Protein AF-A0AAJ2AYN8-F1 (afdb_monomer)

Radius of gyration: 17.05 Å; Cα contacts (8 Å, |Δi|>4): 54; chains: 1; bounding box: 38×49×28 Å

pLDDT: mean 75.27, std 16.48, range [44.38, 95.56]

Structure (mmCIF, N/CA/C/O backbone):
data_AF-A0AAJ2AYN8-F1
#
_entry.id   AF-A0AAJ2AYN8-F1
#
loop_
_atom_site.group_PDB
_atom_site.id
_atom_site.type_symbol
_atom_site.label_atom_id
_atom_site.label_alt_id
_atom_site.label_comp_id
_atom_site.label_asym_id
_atom_site.label_entity_id
_atom_site.label_seq_id
_atom_site.pdbx_PDB_ins_code
_atom_site.Cartn_x
_atom_site.Cartn_y
_atom_site.Cartn_z
_atom_site.occupancy
_atom_site.B_iso_or_equiv
_atom_site.auth_seq_id
_atom_site.auth_comp_id
_atom_site.auth_asym_id
_atom_site.auth_atom_id
_atom_site.pdbx_PDB_model_num
ATOM 1 N N . MET A 1 1 ? -1.924 -20.211 4.616 1.00 46.84 1 MET A N 1
ATOM 2 C CA . MET A 1 1 ? -2.690 -19.772 3.426 1.00 46.84 1 MET A CA 1
ATOM 3 C C . MET A 1 1 ? -1.895 -18.682 2.725 1.00 46.84 1 MET A C 1
ATOM 5 O O . MET A 1 1 ? -1.412 -17.791 3.408 1.00 46.84 1 MET A O 1
ATOM 9 N N . ARG A 1 2 ? -1.691 -18.766 1.405 1.00 62.72 2 ARG A N 1
ATOM 10 C CA . ARG A 1 2 ? -1.083 -17.675 0.625 1.00 62.72 2 ARG A CA 1
ATOM 11 C C . ARG A 1 2 ? -2.168 -16.612 0.421 1.00 62.72 2 ARG A C 1
ATOM 13 O O . ARG A 1 2 ? -3.242 -16.970 -0.047 1.00 62.72 2 ARG A O 1
ATOM 20 N N . ARG A 1 3 ? -1.925 -15.364 0.825 1.00 71.44 3 ARG A N 1
ATOM 21 C CA . ARG A 1 3 ? -2.866 -14.257 0.582 1.00 71.44 3 ARG A CA 1
ATOM 22 C C . ARG A 1 3 ? -2.748 -13.801 -0.865 1.00 71.44 3 ARG A C 1
ATOM 24 O O . ARG A 1 3 ? -1.628 -13.658 -1.359 1.00 71.44 3 ARG A O 1
ATOM 31 N N . ASP A 1 4 ? -3.880 -13.579 -1.516 1.00 86.75 4 ASP A N 1
ATOM 32 C CA . ASP A 1 4 ? -3.906 -12.963 -2.835 1.00 86.75 4 ASP A CA 1
ATOM 33 C C . ASP A 1 4 ? -3.833 -11.438 -2.681 1.00 86.75 4 ASP A C 1
ATOM 35 O O . ASP A 1 4 ? -4.785 -10.769 -2.283 1.00 86.75 4 ASP A O 1
ATOM 39 N N . TRP A 1 5 ? -2.653 -10.883 -2.945 1.00 87.56 5 TRP A N 1
ATOM 40 C CA . TRP A 1 5 ? -2.422 -9.447 -2.823 1.00 87.56 5 TRP A CA 1
ATOM 41 C C . TRP A 1 5 ? -3.089 -8.637 -3.936 1.00 87.56 5 TRP A C 1
ATOM 43 O O . TRP A 1 5 ? -3.331 -7.448 -3.736 1.00 87.56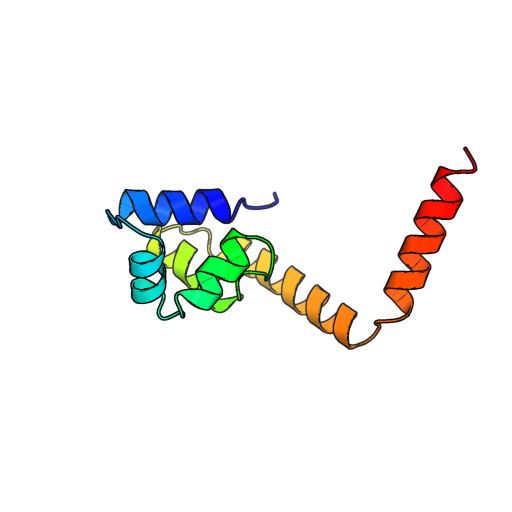 5 TRP A O 1
ATOM 53 N N . PHE A 1 6 ? -3.397 -9.245 -5.087 1.00 90.00 6 PHE A N 1
ATOM 54 C CA . PHE A 1 6 ? -4.144 -8.563 -6.1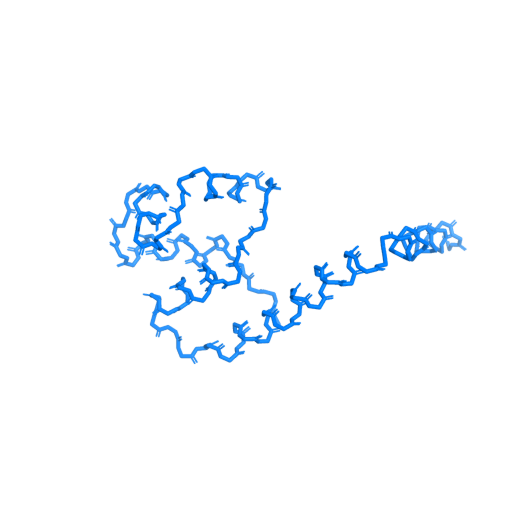42 1.00 90.00 6 PHE A CA 1
ATOM 55 C C . PHE A 1 6 ? -5.589 -8.350 -5.704 1.00 90.00 6 PHE A C 1
ATOM 57 O O . PHE A 1 6 ? -6.088 -7.231 -5.810 1.00 90.00 6 PHE A O 1
ATOM 64 N N . GLU A 1 7 ? -6.202 -9.388 -5.134 1.00 91.38 7 GLU A N 1
ATOM 65 C CA . GLU A 1 7 ? -7.565 -9.340 -4.603 1.00 91.38 7 GLU A CA 1
ATOM 66 C C . GLU A 1 7 ? -7.696 -8.313 -3.470 1.00 91.38 7 GLU A C 1
ATOM 68 O O . GLU A 1 7 ? -8.559 -7.442 -3.529 1.00 91.38 7 GLU A O 1
ATOM 73 N N . LEU A 1 8 ? -6.783 -8.327 -2.491 1.00 90.44 8 LEU A N 1
ATOM 74 C CA . LEU A 1 8 ? -6.787 -7.353 -1.388 1.00 90.44 8 LEU A CA 1
ATOM 75 C C . LEU A 1 8 ? -6.606 -5.908 -1.871 1.00 90.44 8 LEU A C 1
ATOM 77 O O . LEU A 1 8 ? -7.168 -4.976 -1.298 1.00 90.44 8 LEU A O 1
ATOM 81 N N . PHE A 1 9 ? -5.815 -5.700 -2.922 1.00 92.69 9 PHE A N 1
ATOM 82 C CA . PHE A 1 9 ? -5.635 -4.373 -3.499 1.00 92.69 9 PHE A CA 1
ATOM 83 C C . PHE A 1 9 ? -6.893 -3.894 -4.236 1.00 92.69 9 PHE A C 1
ATOM 85 O O . PHE A 1 9 ? -7.253 -2.721 -4.129 1.00 92.69 9 PHE A O 1
ATOM 92 N N . ASP A 1 10 ? -7.581 -4.778 -4.960 1.00 94.06 10 ASP A N 1
ATOM 93 C CA . ASP A 1 10 ? -8.851 -4.441 -5.612 1.00 94.06 10 ASP A CA 1
ATOM 94 C C . ASP A 1 10 ? -9.985 -4.242 -4.600 1.00 94.06 10 ASP A C 1
ATOM 96 O O . ASP A 1 10 ? -10.823 -3.356 -4.774 1.00 94.06 10 ASP A O 1
ATOM 100 N N . GLU A 1 11 ? -9.974 -4.981 -3.496 1.00 93.25 11 GLU A N 1
ATOM 101 C CA . GLU A 1 11 ? -10.867 -4.745 -2.366 1.00 93.25 11 GLU A CA 1
ATOM 102 C C . GLU A 1 11 ? -10.606 -3.381 -1.731 1.00 93.25 11 GLU A C 1
ATOM 104 O O . GLU A 1 11 ? -11.542 -2.608 -1.539 1.00 93.25 11 GLU A O 1
ATOM 109 N N . LEU A 1 12 ? -9.339 -3.031 -1.480 1.00 91.88 12 LEU A N 1
ATOM 110 C CA . LEU A 1 12 ? -8.966 -1.711 -0.971 1.00 91.88 12 LEU A CA 1
ATOM 111 C C . LEU A 1 12 ? -9.492 -0.610 -1.897 1.00 91.88 12 LEU A C 1
ATOM 113 O O . LEU A 1 12 ? -10.052 0.391 -1.445 1.00 91.88 12 LEU A O 1
ATOM 117 N N . LYS A 1 13 ? -9.354 -0.822 -3.206 1.00 94.44 13 LYS A N 1
ATOM 118 C CA . LYS A 1 13 ? -9.854 0.078 -4.240 1.00 94.44 13 LYS A CA 1
ATOM 119 C C . LYS A 1 13 ? -11.376 0.232 -4.178 1.00 94.44 13 LYS A C 1
ATOM 121 O O . LYS A 1 13 ? -11.867 1.357 -4.258 1.00 94.44 13 LYS A O 1
ATOM 126 N N . ALA A 1 14 ? -12.109 -0.862 -3.989 1.00 94.25 14 ALA A N 1
ATOM 127 C CA . ALA A 1 14 ? -13.564 -0.858 -3.879 1.00 94.25 14 ALA A CA 1
ATOM 128 C C . ALA A 1 14 ? -14.060 -0.199 -2.580 1.00 94.25 14 ALA A C 1
ATOM 130 O O . ALA A 1 14 ? -14.915 0.683 -2.637 1.00 94.25 14 ALA A O 1
ATOM 131 N N . VAL A 1 15 ? -13.499 -0.579 -1.428 1.00 92.06 15 VAL A N 1
ATOM 132 C CA . VAL A 1 15 ? -13.909 -0.101 -0.095 1.00 92.06 15 VAL A CA 1
ATOM 133 C C . VAL A 1 15 ? -13.712 1.407 0.047 1.00 92.06 15 VAL A C 1
ATOM 135 O O . VAL A 1 15 ? -14.578 2.096 0.580 1.00 92.06 15 VAL A O 1
ATOM 138 N N . HIS A 1 16 ? -12.602 1.935 -0.474 1.00 88.44 16 HIS A N 1
ATOM 139 C CA . HIS A 1 16 ? -12.274 3.363 -0.387 1.00 88.44 16 HIS A CA 1
ATOM 140 C C . HIS A 1 16 ? -12.710 4.168 -1.621 1.00 88.44 16 HIS A C 1
ATOM 142 O O . HIS A 1 16 ? -12.450 5.367 -1.706 1.00 88.44 16 HIS A O 1
ATOM 148 N N . GLY A 1 17 ? -13.383 3.536 -2.589 1.00 93.31 17 GLY A N 1
ATOM 149 C CA . GLY A 1 17 ? -13.922 4.212 -3.774 1.00 93.31 17 GLY A CA 1
ATOM 150 C C . GLY A 1 17 ? -12.862 4.768 -4.734 1.00 93.31 17 GLY A C 1
ATOM 151 O O . GLY A 1 17 ? -13.138 5.702 -5.497 1.00 93.31 17 GLY A O 1
ATOM 152 N N . PHE A 1 18 ? -11.649 4.214 -4.723 1.00 95.44 18 PHE A N 1
ATOM 153 C CA . PHE A 1 18 ? -10.586 4.615 -5.637 1.00 95.44 18 PHE A CA 1
ATOM 154 C C . PHE A 1 18 ? -10.911 4.161 -7.067 1.00 95.44 18 PHE A C 1
ATOM 156 O O . PHE A 1 18 ? -11.213 3.005 -7.345 1.00 95.44 18 PHE A O 1
ATOM 163 N N . ARG A 1 19 ? -10.804 5.073 -8.032 1.00 93.88 19 ARG A N 1
ATOM 164 C CA . ARG A 1 19 ? -11.123 4.813 -9.446 1.00 93.88 19 ARG A CA 1
ATOM 165 C C . ARG A 1 19 ? -9.928 4.306 -10.241 1.00 93.88 19 ARG A C 1
ATOM 167 O O . ARG A 1 19 ? -10.085 3.786 -11.341 1.00 93.88 19 ARG A O 1
ATOM 174 N N . SER A 1 20 ? -8.719 4.448 -9.705 1.00 95.44 20 SER A N 1
ATOM 175 C CA . SER A 1 20 ? -7.493 4.035 -10.384 1.00 95.44 20 SER A CA 1
ATOM 176 C C . SER A 1 20 ? -6.419 3.590 -9.405 1.00 95.44 20 SER A C 1
ATOM 178 O O . SER A 1 20 ? -6.369 4.046 -8.266 1.00 95.44 20 SER A O 1
ATOM 180 N N . ASP A 1 21 ? -5.511 2.751 -9.889 1.00 94.69 21 ASP A N 1
ATOM 181 C CA . ASP A 1 21 ? -4.356 2.268 -9.128 1.00 94.69 21 ASP A CA 1
ATOM 182 C C . ASP A 1 21 ? -3.426 3.425 -8.737 1.00 94.69 21 ASP A C 1
ATOM 184 O O . ASP A 1 21 ? -2.737 3.361 -7.727 1.00 94.69 21 ASP A O 1
ATOM 188 N N . ALA A 1 22 ? -3.456 4.523 -9.500 1.00 94.31 22 ALA A N 1
ATOM 189 C CA . ALA A 1 22 ? -2.742 5.750 -9.181 1.00 94.31 22 ALA A CA 1
ATOM 190 C C . ALA A 1 22 ? -3.256 6.428 -7.903 1.00 94.31 22 ALA A C 1
ATOM 192 O O . ALA A 1 22 ? -2.448 6.975 -7.159 1.00 94.31 22 ALA A O 1
ATOM 193 N N . GLN A 1 23 ? -4.567 6.381 -7.650 1.00 95.56 23 GLN A N 1
ATOM 194 C CA . GLN A 1 23 ? -5.156 6.928 -6.424 1.00 95.56 23 GLN A CA 1
ATOM 195 C C . GLN A 1 23 ? -4.839 6.047 -5.217 1.00 95.56 23 GLN A C 1
ATOM 197 O O . GLN A 1 23 ? -4.515 6.565 -4.156 1.00 95.56 23 GLN A O 1
ATOM 202 N N . VAL A 1 24 ? -4.846 4.723 -5.403 1.00 94.44 24 VAL A N 1
ATOM 203 C CA . VAL A 1 24 ? -4.412 3.784 -4.360 1.00 94.44 24 VAL A CA 1
ATOM 204 C C . VAL A 1 24 ? -2.921 3.975 -4.046 1.00 94.44 24 VAL A C 1
ATOM 206 O O . VAL A 1 24 ? -2.521 3.999 -2.887 1.00 94.44 24 VAL A O 1
ATOM 209 N N . ALA A 1 25 ? -2.080 4.159 -5.070 1.00 93.06 25 ALA A N 1
ATOM 210 C CA . ALA A 1 25 ? -0.654 4.430 -4.888 1.00 93.06 25 ALA A CA 1
ATOM 211 C C . ALA A 1 25 ? -0.425 5.700 -4.053 1.00 93.06 25 ALA A C 1
ATOM 213 O O . ALA A 1 25 ? 0.355 5.685 -3.103 1.00 93.06 25 ALA A O 1
ATOM 214 N N . GLU A 1 26 ? -1.153 6.769 -4.376 1.00 93.12 26 GLU A N 1
ATOM 215 C CA . GLU A 1 26 ? -1.118 8.034 -3.644 1.00 93.12 26 GLU A CA 1
ATOM 216 C C . GLU A 1 26 ? -1.565 7.863 -2.187 1.00 93.12 26 GLU A C 1
ATOM 218 O O . GLU A 1 26 ? -0.858 8.313 -1.287 1.00 93.12 26 GLU A O 1
ATOM 223 N N . SER A 1 27 ? -2.658 7.133 -1.928 1.00 89.88 27 SER A N 1
ATOM 224 C CA . SER A 1 27 ? -3.128 6.883 -0.557 1.00 89.88 27 SER A CA 1
ATOM 225 C C . SER A 1 27 ? -2.169 6.026 0.271 1.00 89.88 27 SER A C 1
ATOM 227 O O . SER A 1 27 ? -2.105 6.171 1.487 1.00 89.88 27 SER A O 1
ATOM 229 N N . LEU A 1 28 ? -1.418 5.131 -0.377 1.00 88.44 28 LEU A N 1
ATOM 230 C CA . LEU A 1 28 ? -0.410 4.287 0.270 1.00 88.44 28 LEU A CA 1
ATOM 231 C C . LEU A 1 28 ? 0.966 4.978 0.370 1.00 88.44 28 LEU A C 1
ATOM 233 O O . LEU A 1 28 ? 1.885 4.429 0.972 1.00 88.44 28 LEU A O 1
ATOM 237 N N . GLY A 1 29 ? 1.138 6.173 -0.206 1.00 87.94 29 GLY A N 1
ATOM 238 C CA . GLY A 1 29 ? 2.418 6.887 -0.207 1.00 87.94 29 GLY A CA 1
ATOM 239 C C . GLY A 1 29 ? 3.504 6.218 -1.059 1.00 87.94 29 GLY A C 1
ATOM 240 O O . GLY A 1 29 ? 4.692 6.389 -0.791 1.00 87.94 29 GLY A O 1
ATOM 241 N N . VAL A 1 30 ? 3.116 5.452 -2.082 1.00 89.75 30 VAL A N 1
ATOM 242 C CA . VAL A 1 30 ? 4.033 4.789 -3.023 1.00 89.75 30 VAL A CA 1
ATOM 243 C C . VAL A 1 30 ? 3.911 5.377 -4.424 1.00 89.75 30 VAL A C 1
ATOM 245 O O . VAL A 1 30 ? 2.917 6.000 -4.795 1.00 89.75 30 VAL A O 1
ATOM 248 N N . THR A 1 31 ? 4.933 5.175 -5.253 1.00 93.19 31 THR A N 1
ATOM 249 C CA . THR A 1 31 ? 4.911 5.701 -6.622 1.00 93.19 31 THR A CA 1
ATOM 250 C C . THR A 1 31 ? 3.962 4.904 -7.523 1.00 93.19 31 THR A C 1
ATOM 252 O O . THR A 1 31 ? 3.819 3.684 -7.410 1.00 93.19 31 THR A O 1
ATOM 255 N N . ARG A 1 32 ? 3.348 5.585 -8.500 1.00 95.12 32 ARG A N 1
ATOM 256 C CA . ARG A 1 32 ? 2.495 4.943 -9.520 1.00 95.12 32 ARG A CA 1
ATOM 257 C C . ARG A 1 32 ? 3.254 3.885 -10.326 1.00 95.12 32 ARG A C 1
ATOM 259 O O . ARG A 1 32 ? 2.684 2.859 -10.688 1.00 95.12 32 ARG A O 1
ATOM 266 N N . SER A 1 33 ? 4.535 4.132 -10.607 1.00 92.38 33 SER A N 1
ATOM 267 C CA . SER A 1 33 ? 5.407 3.197 -11.324 1.00 92.38 33 SER A CA 1
ATOM 268 C C . SER A 1 33 ? 5.650 1.918 -10.527 1.00 92.38 33 SER A C 1
ATOM 270 O O . SER A 1 33 ? 5.633 0.848 -11.125 1.00 92.38 33 SER A O 1
ATOM 272 N N . GLN A 1 34 ? 5.799 2.003 -9.202 1.00 88.50 34 GLN A N 1
ATOM 273 C CA . GLN A 1 34 ? 5.941 0.834 -8.331 1.00 88.50 34 GLN A CA 1
ATOM 274 C C . GLN A 1 34 ? 4.680 -0.040 -8.344 1.00 88.50 34 GLN A C 1
ATOM 276 O O . GLN A 1 34 ? 4.781 -1.247 -8.556 1.00 88.50 34 GLN A O 1
ATOM 281 N N . ILE A 1 35 ? 3.490 0.557 -8.198 1.00 93.38 35 ILE A N 1
ATOM 282 C CA . ILE A 1 35 ? 2.226 -0.194 -8.285 1.00 93.38 35 ILE A CA 1
ATOM 283 C C . ILE A 1 35 ? 2.029 -0.797 -9.679 1.00 93.38 35 ILE A C 1
ATOM 285 O O . ILE A 1 35 ? 1.629 -1.950 -9.788 1.00 93.38 35 ILE A O 1
ATOM 289 N N . SER A 1 36 ? 2.367 -0.067 -10.746 1.00 93.88 36 SER A N 1
ATOM 290 C CA . SER A 1 36 ? 2.293 -0.582 -12.119 1.00 93.88 36 SER A CA 1
ATOM 291 C C . SER A 1 36 ? 3.269 -1.738 -12.372 1.00 93.88 36 SER A C 1
ATOM 293 O O . SER A 1 36 ? 2.897 -2.744 -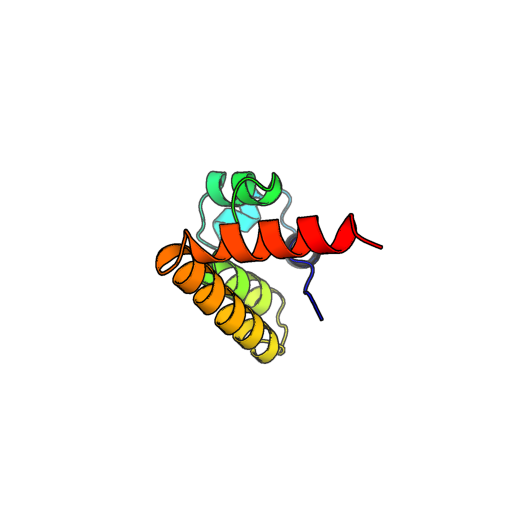12.977 1.00 93.88 36 SER A O 1
ATOM 295 N N . ALA A 1 37 ? 4.516 -1.636 -11.904 1.00 87.38 37 ALA A N 1
ATOM 296 C CA . ALA A 1 37 ? 5.502 -2.707 -12.030 1.00 87.38 37 ALA A CA 1
ATOM 297 C C . ALA A 1 37 ? 5.035 -3.974 -11.302 1.00 87.38 37 ALA A C 1
ATOM 299 O O . ALA A 1 37 ? 5.073 -5.055 -11.890 1.00 87.38 37 ALA A O 1
ATOM 300 N N . TRP A 1 38 ? 4.499 -3.824 -10.089 1.00 92.81 38 TRP A N 1
ATOM 301 C CA . TRP A 1 38 ? 3.926 -4.929 -9.330 1.00 92.81 38 TRP A CA 1
ATOM 302 C C . TRP A 1 38 ? 2.696 -5.542 -10.011 1.00 92.81 38 TRP A C 1
ATOM 304 O O . TRP A 1 38 ? 2.648 -6.754 -10.214 1.00 92.81 38 TRP A O 1
ATOM 314 N N . ARG A 1 39 ? 1.746 -4.711 -10.460 1.00 92.94 39 ARG A N 1
ATOM 315 C CA . ARG A 1 39 ? 0.540 -5.136 -11.195 1.00 92.94 39 ARG A CA 1
ATOM 316 C C . ARG A 1 39 ? 0.860 -5.990 -12.421 1.00 92.94 39 ARG A C 1
ATOM 318 O O . ARG A 1 39 ? 0.108 -6.896 -12.756 1.00 92.94 39 ARG A O 1
ATOM 325 N N . ASN A 1 40 ? 1.986 -5.708 -13.071 1.00 92.62 40 ASN A N 1
ATOM 326 C CA . ASN A 1 40 ? 2.456 -6.421 -14.255 1.00 92.62 40 ASN A CA 1
ATOM 327 C C . ASN A 1 40 ? 3.440 -7.565 -13.939 1.00 92.62 40 ASN A C 1
ATOM 329 O O . ASN A 1 40 ? 4.079 -8.076 -14.857 1.00 92.62 40 ASN A O 1
ATOM 333 N N . GLY A 1 41 ? 3.622 -7.931 -12.665 1.00 87.00 41 GLY A N 1
ATOM 334 C CA . GLY A 1 41 ? 4.519 -9.011 -12.237 1.00 87.00 41 GLY A CA 1
ATOM 335 C C . GLY A 1 41 ? 6.012 -8.723 -12.432 1.00 87.00 41 GLY A C 1
ATOM 336 O O . GLY A 1 41 ? 6.823 -9.644 -12.423 1.00 87.00 41 GLY A O 1
ATOM 337 N N . LYS A 1 42 ? 6.393 -7.457 -12.641 1.00 84.88 42 LYS A N 1
ATOM 338 C CA . LYS A 1 42 ? 7.793 -7.029 -12.830 1.00 84.88 42 LYS A CA 1
ATOM 339 C C . LYS A 1 42 ? 8.512 -6.753 -11.511 1.00 84.88 42 LYS A C 1
ATOM 341 O O . LYS A 1 42 ? 9.730 -6.600 -11.506 1.00 84.88 42 LYS A O 1
ATOM 346 N N . SER A 1 43 ? 7.766 -6.641 -10.418 1.00 85.25 43 SER A N 1
ATOM 347 C CA . SER A 1 43 ? 8.289 -6.459 -9.068 1.00 85.25 43 SER A CA 1
ATOM 348 C C . SER A 1 43 ? 7.331 -7.055 -8.045 1.00 85.25 43 SER A C 1
ATOM 350 O O . SER A 1 43 ? 6.149 -7.243 -8.320 1.00 85.25 43 SER A O 1
ATOM 352 N N . GLU A 1 44 ? 7.826 -7.279 -6.838 1.00 84.69 44 GLU A N 1
ATOM 353 C CA . GLU A 1 44 ? 7.000 -7.639 -5.689 1.00 84.69 44 GLU A CA 1
ATOM 354 C C . GLU A 1 44 ? 6.511 -6.386 -4.950 1.00 84.69 44 GLU A C 1
ATOM 356 O O . GLU A 1 44 ? 7.125 -5.316 -5.030 1.00 84.69 44 GLU A O 1
ATOM 361 N N . LEU A 1 45 ? 5.408 -6.506 -4.204 1.00 83.19 45 LEU A N 1
ATOM 362 C CA . LEU A 1 45 ? 5.017 -5.464 -3.252 1.00 83.19 45 LEU A CA 1
ATOM 363 C C . LEU A 1 45 ? 5.976 -5.454 -2.065 1.00 83.19 45 LEU A C 1
ATOM 365 O O . LEU A 1 45 ? 6.192 -6.483 -1.420 1.00 83.19 45 LEU A O 1
ATOM 369 N N . GLY A 1 46 ? 6.463 -4.262 -1.725 1.00 82.12 46 GLY A N 1
ATOM 370 C CA . GLY A 1 46 ? 7.236 -4.053 -0.511 1.00 82.12 46 GLY A CA 1
ATOM 371 C C . GLY A 1 46 ? 6.423 -4.355 0.750 1.00 82.12 46 GLY A C 1
ATOM 372 O O . GLY A 1 46 ? 5.218 -4.098 0.817 1.00 82.12 46 GLY A O 1
ATOM 373 N N . THR A 1 47 ? 7.114 -4.853 1.772 1.00 80.00 47 THR A N 1
ATOM 374 C CA . THR A 1 47 ? 6.592 -5.165 3.111 1.00 80.00 47 THR A CA 1
ATOM 375 C C . THR A 1 47 ? 5.726 -4.050 3.697 1.00 80.00 47 THR A C 1
ATOM 377 O O . THR A 1 47 ? 4.604 -4.292 4.137 1.00 80.00 47 THR A O 1
ATOM 380 N N . VAL A 1 48 ? 6.214 -2.809 3.652 1.00 80.81 48 VAL A N 1
ATOM 381 C CA . VAL A 1 48 ? 5.494 -1.648 4.195 1.00 80.81 48 VAL A CA 1
ATOM 382 C C . VAL A 1 48 ? 4.170 -1.429 3.461 1.00 80.81 48 VAL A C 1
ATOM 384 O O . VAL A 1 48 ? 3.141 -1.235 4.098 1.00 80.81 48 VAL A O 1
ATOM 387 N N . THR A 1 49 ? 4.159 -1.557 2.133 1.00 86.38 49 THR A N 1
ATOM 388 C CA . THR A 1 49 ? 2.942 -1.403 1.326 1.00 86.38 49 THR A CA 1
ATOM 389 C C . THR A 1 49 ? 1.922 -2.502 1.616 1.00 86.38 49 THR A C 1
ATOM 391 O O . THR A 1 49 ? 0.733 -2.217 1.730 1.00 86.38 49 THR A O 1
ATOM 394 N N . LYS A 1 50 ? 2.375 -3.748 1.816 1.00 87.06 50 LYS A N 1
ATOM 395 C CA . LYS A 1 50 ? 1.519 -4.869 2.246 1.00 87.06 50 LYS A CA 1
ATOM 396 C C . LYS A 1 50 ? 0.837 -4.578 3.591 1.00 87.06 50 LYS A C 1
ATOM 398 O O . LYS A 1 50 ? -0.364 -4.802 3.727 1.00 87.06 50 LYS A O 1
ATOM 403 N N . LEU A 1 51 ? 1.573 -4.029 4.562 1.00 82.44 51 LEU A N 1
ATOM 404 C CA . LEU A 1 51 ? 1.015 -3.630 5.862 1.00 82.44 51 LEU A CA 1
ATOM 405 C C . LEU A 1 51 ? 0.012 -2.486 5.743 1.00 82.44 51 LEU A C 1
ATOM 407 O O . LEU A 1 51 ? -1.042 -2.534 6.371 1.00 82.44 51 LEU A O 1
ATOM 411 N N . GLN A 1 52 ? 0.315 -1.479 4.923 1.00 85.56 52 GLN A N 1
ATOM 412 C CA . GLN A 1 52 ? -0.588 -0.351 4.704 1.00 85.56 52 GLN A CA 1
ATOM 413 C C . GLN A 1 52 ? -1.910 -0.796 4.070 1.00 85.56 52 GLN A C 1
ATOM 415 O O . GLN A 1 52 ? -2.959 -0.318 4.490 1.00 85.56 52 GLN A O 1
ATOM 420 N N . ILE A 1 53 ? -1.879 -1.739 3.118 1.00 89.00 53 ILE A N 1
ATOM 421 C CA . ILE A 1 53 ? -3.095 -2.310 2.513 1.00 89.00 53 ILE A CA 1
ATOM 422 C C . ILE A 1 53 ? -3.962 -2.980 3.585 1.00 89.00 53 ILE A C 1
ATOM 424 O O . ILE A 1 53 ? -5.156 -2.709 3.666 1.00 89.00 53 ILE A O 1
ATOM 428 N N . LEU A 1 54 ? -3.372 -3.820 4.437 1.00 86.50 54 LEU A N 1
ATOM 429 C CA . LEU A 1 54 ? -4.128 -4.540 5.466 1.00 86.50 54 LEU A CA 1
ATOM 430 C C . LEU A 1 54 ? -4.673 -3.618 6.553 1.00 86.50 54 LEU A C 1
ATOM 432 O O . LEU A 1 54 ? -5.833 -3.744 6.941 1.00 86.50 54 LEU A O 1
ATOM 436 N N . HIS A 1 55 ? -3.863 -2.653 6.989 1.00 83.7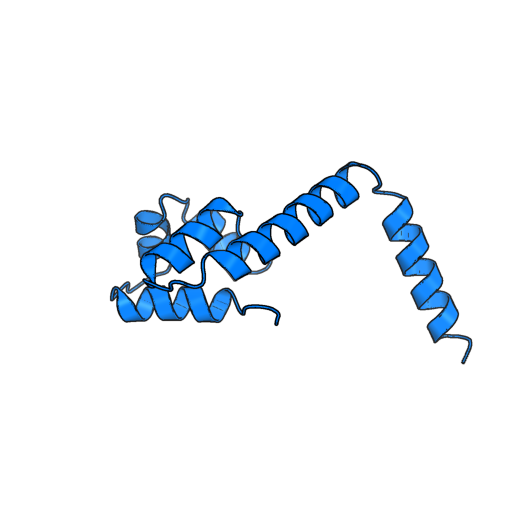5 55 HIS A N 1
ATOM 437 C CA . HIS A 1 55 ? -4.302 -1.624 7.920 1.00 83.75 55 HIS A CA 1
ATOM 438 C C . HIS A 1 55 ? -5.477 -0.818 7.349 1.00 83.75 55 HIS A C 1
ATOM 440 O O . HIS A 1 55 ? -6.481 -0.625 8.030 1.00 83.75 55 HIS A O 1
ATOM 446 N N . ALA A 1 56 ? -5.393 -0.401 6.082 1.00 85.38 56 ALA A N 1
ATOM 447 C CA . ALA A 1 56 ? -6.442 0.373 5.424 1.00 85.38 56 ALA A CA 1
ATOM 448 C C . ALA A 1 56 ? -7.732 -0.431 5.175 1.00 85.38 56 ALA A C 1
ATOM 450 O O . ALA A 1 56 ? -8.807 0.159 5.080 1.00 85.38 56 ALA A O 1
ATOM 451 N N . LEU A 1 57 ? -7.655 -1.761 5.103 1.00 87.31 57 LEU A N 1
ATOM 452 C CA . LEU A 1 57 ? -8.825 -2.643 5.046 1.00 87.31 57 LEU A CA 1
ATOM 453 C C . LEU A 1 57 ? -9.465 -2.897 6.421 1.00 87.31 57 LEU A C 1
ATOM 455 O O . LEU A 1 57 ? -10.471 -3.598 6.496 1.00 87.31 57 LEU A O 1
ATOM 459 N N . GLY A 1 58 ? -8.902 -2.351 7.505 1.00 77.06 58 GLY A N 1
ATOM 460 C CA . GLY A 1 58 ? -9.426 -2.541 8.859 1.00 77.06 58 GLY A CA 1
ATOM 461 C C . GLY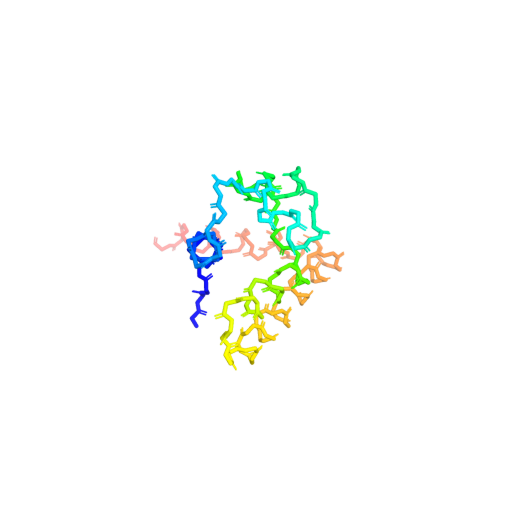 A 1 58 ? -9.382 -3.997 9.319 1.00 77.06 58 GLY A C 1
ATOM 462 O O . GLY A 1 58 ? -10.187 -4.400 10.155 1.00 77.06 58 GLY A O 1
ATOM 463 N N . ARG A 1 59 ? -8.485 -4.809 8.745 1.00 68.94 59 ARG A N 1
ATOM 464 C CA . ARG A 1 59 ? -8.377 -6.218 9.110 1.00 68.94 59 ARG A CA 1
ATOM 465 C C . ARG A 1 59 ? -7.467 -6.367 10.328 1.00 68.94 59 ARG A C 1
ATOM 467 O O . ARG A 1 59 ? -6.290 -6.015 10.286 1.00 68.94 59 ARG A O 1
ATOM 474 N N . ASP A 1 60 ? -8.005 -6.963 11.390 1.00 56.84 60 ASP A N 1
ATOM 475 C CA . ASP A 1 60 ? -7.286 -7.327 12.625 1.00 56.84 60 ASP A CA 1
ATOM 476 C C . ASP A 1 60 ? -6.218 -8.423 12.414 1.00 56.84 60 ASP A C 1
ATOM 478 O O . ASP A 1 60 ? -5.525 -8.848 13.337 1.00 56.84 60 ASP A O 1
ATOM 482 N N . ASP A 1 61 ? -6.056 -8.906 11.184 1.00 58.94 61 ASP A N 1
ATOM 483 C CA . ASP A 1 61 ? -5.202 -10.028 10.812 1.00 58.94 61 ASP A CA 1
ATOM 484 C C . ASP A 1 61 ? -3.746 -9.623 10.515 1.00 5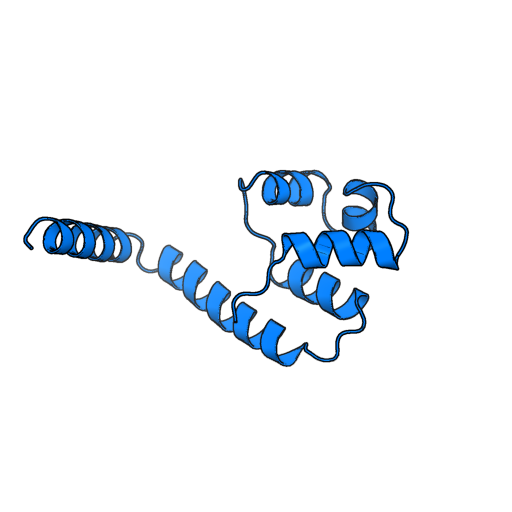8.94 61 ASP A C 1
ATOM 486 O O . ASP A 1 61 ? -3.014 -10.348 9.827 1.00 58.94 61 ASP A O 1
ATOM 490 N N . LEU A 1 62 ? -3.309 -8.509 11.120 1.00 65.25 62 LEU A N 1
ATOM 491 C CA . LEU A 1 62 ? -1.932 -8.008 11.144 1.00 65.25 62 LEU A CA 1
ATOM 492 C C . LEU A 1 62 ? -0.929 -9.126 11.481 1.00 65.25 62 LEU A C 1
ATOM 494 O O . LEU A 1 62 ? 0.174 -9.144 10.947 1.00 65.25 62 LEU A O 1
ATOM 498 N N . GLN A 1 63 ? -1.344 -10.102 12.297 1.00 57.22 63 GLN A N 1
ATOM 499 C CA . GLN A 1 63 ? -0.570 -11.291 12.656 1.00 57.22 63 GLN A CA 1
ATOM 500 C C . GLN A 1 63 ? -0.132 -12.116 11.433 1.00 57.22 63 GLN A C 1
ATOM 502 O O . GLN A 1 63 ? 1.059 -12.362 11.263 1.00 57.22 63 GLN A O 1
ATOM 507 N N . SER A 1 64 ? -1.048 -12.523 10.543 1.00 61.66 64 SER A N 1
ATOM 508 C CA . SER A 1 64 ? -0.642 -13.307 9.361 1.00 61.66 64 SER A CA 1
ATOM 509 C C . SER A 1 64 ? -0.078 -12.440 8.233 1.00 61.66 64 SER A C 1
ATOM 511 O O . SER A 1 64 ? 0.542 -12.972 7.312 1.00 61.66 64 SER A O 1
ATOM 513 N N . ALA A 1 65 ? -0.225 -11.114 8.319 1.00 62.81 65 ALA A N 1
ATOM 514 C CA . ALA A 1 65 ? 0.631 -10.195 7.578 1.00 62.81 65 ALA A CA 1
ATOM 515 C C . ALA A 1 65 ? 2.079 -10.329 8.043 1.00 62.81 65 ALA A C 1
ATOM 517 O O . ALA A 1 65 ? 2.945 -10.640 7.234 1.00 62.81 65 ALA A O 1
ATOM 518 N N . LEU A 1 66 ? 2.312 -10.169 9.350 1.00 62.75 66 LEU A N 1
ATOM 519 C CA . LEU A 1 66 ? 3.618 -10.257 9.997 1.00 62.75 66 LEU A CA 1
ATOM 520 C C . LEU A 1 66 ? 4.319 -11.580 9.659 1.00 62.75 66 LEU A C 1
ATOM 522 O O . LEU A 1 66 ? 5.486 -11.583 9.288 1.00 62.75 66 LEU A O 1
ATOM 526 N N . GLU A 1 67 ? 3.595 -12.699 9.697 1.00 61.16 67 GLU A N 1
ATOM 527 C CA . GLU A 1 67 ? 4.127 -14.015 9.315 1.00 61.16 67 GLU A CA 1
ATOM 528 C C . GLU A 1 67 ? 4.540 -14.086 7.838 1.00 61.16 67 GLU A C 1
ATOM 530 O O . GLU A 1 67 ? 5.580 -14.657 7.506 1.00 61.16 67 GLU A O 1
ATOM 535 N N . SER A 1 68 ? 3.762 -13.477 6.937 1.00 60.38 68 SER A N 1
ATOM 536 C CA . SER A 1 68 ? 4.139 -13.367 5.525 1.00 60.38 68 SER A CA 1
ATOM 537 C C . SER A 1 68 ? 5.373 -12.481 5.331 1.00 60.38 68 SER A C 1
ATOM 539 O O . SER A 1 68 ? 6.166 -12.757 4.434 1.00 60.38 68 SER A O 1
ATOM 541 N N . LEU A 1 69 ? 5.544 -11.441 6.154 1.00 61.75 69 LEU A N 1
ATOM 542 C CA . LEU A 1 69 ? 6.705 -10.546 6.115 1.00 61.75 69 LEU A CA 1
ATOM 543 C C . LEU A 1 69 ? 7.979 -11.243 6.582 1.00 61.75 69 LEU A C 1
ATOM 545 O O . LEU A 1 69 ? 8.994 -11.183 5.893 1.00 61.75 69 LEU A O 1
ATOM 549 N N . LEU A 1 70 ? 7.897 -11.976 7.696 1.00 59.44 70 LEU A N 1
ATOM 550 C CA . LEU A 1 70 ? 9.003 -12.788 8.200 1.00 59.44 70 LEU A CA 1
ATOM 551 C C . LEU A 1 70 ? 9.418 -13.862 7.181 1.00 59.44 70 LEU A C 1
ATOM 553 O O . LEU A 1 70 ? 10.587 -14.232 7.115 1.00 59.44 70 LEU A O 1
ATOM 557 N N . ALA A 1 71 ? 8.499 -14.361 6.351 1.00 59.69 71 ALA A N 1
ATOM 558 C CA . ALA A 1 71 ? 8.828 -15.308 5.286 1.00 59.69 71 ALA A CA 1
ATOM 559 C C . ALA A 1 71 ? 9.500 -14.653 4.056 1.00 59.69 71 ALA A C 1
ATOM 561 O O . ALA A 1 71 ? 10.370 -15.281 3.444 1.00 59.69 71 ALA A O 1
ATOM 562 N N . ASP A 1 72 ? 9.126 -13.419 3.696 1.00 59.66 72 ASP A N 1
ATOM 563 C CA . ASP A 1 72 ? 9.673 -12.681 2.541 1.00 59.66 72 ASP A CA 1
ATOM 564 C C . ASP A 1 72 ? 11.049 -12.053 2.816 1.00 59.66 72 ASP A C 1
ATOM 566 O O . ASP A 1 72 ? 11.922 -12.109 1.945 1.00 59.66 72 ASP A O 1
ATOM 570 N N . GLU A 1 73 ? 11.289 -11.509 4.016 1.00 56.38 73 GLU A N 1
ATOM 571 C CA . GLU A 1 73 ? 12.618 -11.011 4.418 1.00 56.38 73 GLU A CA 1
ATOM 572 C C . GLU A 1 73 ? 13.630 -12.155 4.424 1.00 56.38 73 GLU A C 1
ATOM 574 O O . GLU A 1 73 ? 14.683 -12.071 3.795 1.00 56.38 73 GLU A O 1
ATOM 579 N N . ASN A 1 74 ? 13.253 -13.298 5.001 1.00 53.69 74 ASN A N 1
ATOM 580 C CA . ASN A 1 74 ? 14.084 -14.493 4.951 1.00 53.69 74 ASN A CA 1
ATOM 581 C C . ASN A 1 74 ? 14.334 -14.976 3.516 1.00 53.69 74 ASN A C 1
ATOM 583 O O . ASN A 1 74 ? 15.405 -15.509 3.245 1.00 53.69 74 ASN A O 1
ATOM 587 N N . ARG A 1 75 ? 13.388 -14.816 2.582 1.00 53.25 75 ARG A N 1
ATOM 588 C CA . ARG A 1 7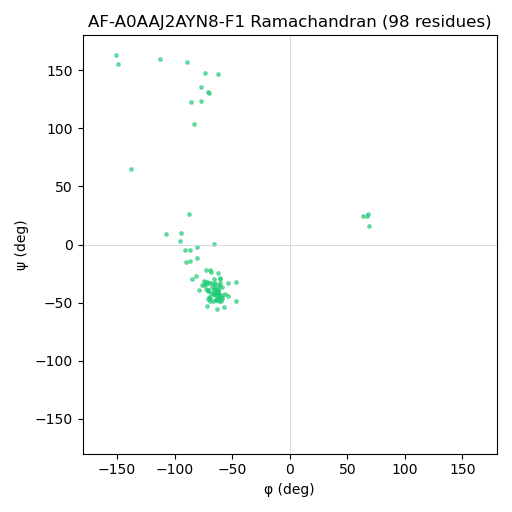5 ? 13.588 -15.200 1.176 1.00 53.25 75 ARG A CA 1
ATOM 589 C C . ARG A 1 75 ? 14.551 -14.257 0.464 1.00 53.25 75 ARG A C 1
ATOM 591 O O . ARG A 1 75 ? 15.535 -14.734 -0.089 1.00 53.25 75 ARG A O 1
ATOM 598 N N . SER A 1 76 ? 14.297 -12.955 0.531 1.00 56.78 76 SER A N 1
ATOM 599 C CA . SER A 1 76 ? 15.104 -11.924 -0.134 1.00 56.78 76 SER A CA 1
ATOM 600 C C . SER A 1 76 ? 16.532 -11.912 0.403 1.00 56.78 76 SER A C 1
ATOM 602 O O . SER A 1 76 ? 17.496 -11.842 -0.355 1.00 56.78 76 SER A O 1
ATOM 604 N N . GLU A 1 77 ? 16.690 -12.055 1.720 1.00 58.28 77 GLU A N 1
ATOM 605 C CA . GLU A 1 77 ? 18.009 -12.128 2.328 1.00 58.28 77 GLU A CA 1
ATOM 606 C C . GLU A 1 77 ? 18.723 -13.456 2.039 1.00 58.28 77 GLU A C 1
ATOM 608 O O . GLU A 1 77 ? 19.945 -13.471 1.921 1.00 58.28 77 GLU A O 1
ATOM 613 N N . ARG A 1 78 ? 18.010 -14.583 1.900 1.00 52.44 78 ARG A N 1
ATOM 614 C CA . ARG A 1 78 ? 18.616 -15.856 1.461 1.00 52.44 78 ARG A CA 1
ATOM 615 C C . ARG A 1 78 ? 19.013 -15.823 -0.010 1.00 52.44 78 ARG A C 1
ATOM 617 O O . ARG A 1 78 ? 20.083 -16.316 -0.340 1.00 52.44 78 ARG A O 1
ATOM 624 N N . GLU A 1 79 ? 18.196 -15.220 -0.867 1.00 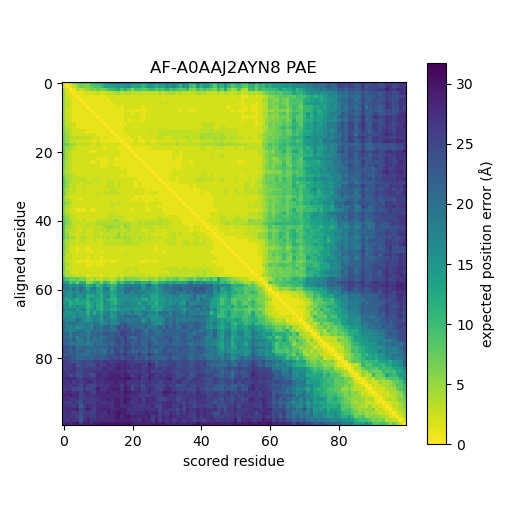56.97 79 GLU A N 1
ATOM 625 C CA . GLU A 1 79 ? 18.502 -14.985 -2.283 1.00 56.97 79 GLU A CA 1
ATOM 626 C C . GLU A 1 79 ? 19.714 -14.059 -2.448 1.00 56.97 79 GLU A C 1
ATOM 628 O O . GLU A 1 79 ? 20.573 -14.321 -3.286 1.00 56.97 79 GLU A O 1
ATOM 633 N N . ALA A 1 80 ? 19.836 -13.033 -1.601 1.00 61.81 80 ALA A N 1
ATOM 634 C CA . ALA A 1 80 ? 20.985 -12.131 -1.593 1.00 61.81 80 ALA A CA 1
ATOM 635 C C . ALA A 1 80 ? 22.253 -12.758 -0.984 1.00 61.81 80 ALA A C 1
ATOM 637 O O . ALA A 1 80 ? 23.357 -12.450 -1.431 1.00 61.81 80 ALA A O 1
ATOM 638 N N . ARG A 1 81 ? 22.121 -13.620 0.037 1.00 58.22 81 ARG A N 1
ATOM 639 C CA . ARG A 1 81 ? 23.265 -14.258 0.718 1.00 58.22 81 ARG A CA 1
ATOM 640 C C . ARG A 1 81 ? 23.770 -15.524 0.018 1.00 58.22 81 ARG A C 1
ATOM 642 O O . ARG A 1 81 ? 24.958 -15.807 0.111 1.00 58.22 81 ARG A O 1
ATOM 649 N N . HIS A 1 82 ? 22.906 -16.268 -0.676 1.00 58.56 82 HIS A N 1
ATOM 650 C CA . HIS A 1 82 ? 23.246 -17.542 -1.327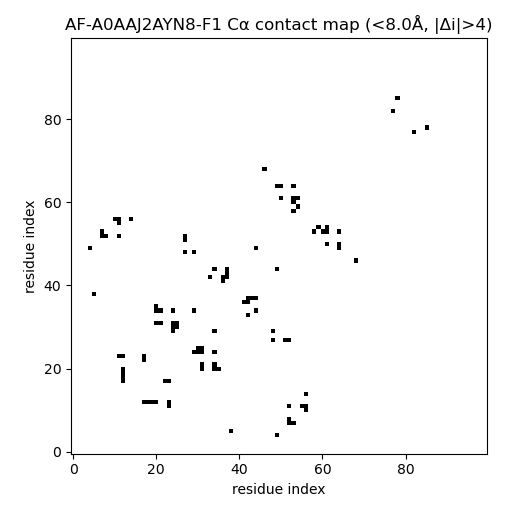 1.00 58.56 82 HIS A CA 1
ATOM 651 C C . HIS A 1 82 ? 22.615 -17.666 -2.732 1.00 58.56 82 HIS A C 1
ATOM 653 O O . HIS A 1 82 ? 21.783 -18.552 -2.963 1.00 58.56 82 HIS A O 1
ATOM 659 N N . PRO A 1 83 ? 23.008 -16.819 -3.704 1.00 55.75 83 PRO A N 1
ATOM 660 C CA . PRO A 1 83 ? 22.481 -16.885 -5.072 1.00 55.75 83 PRO A CA 1
ATOM 661 C C . PRO A 1 83 ? 22.774 -18.233 -5.761 1.00 55.75 83 PRO A C 1
ATOM 663 O O . PRO A 1 83 ? 21.978 -18.713 -6.572 1.00 55.75 83 PRO A O 1
ATOM 666 N N . ASP A 1 84 ? 23.872 -18.892 -5.384 1.00 58.50 84 ASP A N 1
ATOM 667 C CA . ASP A 1 84 ? 24.347 -20.121 -6.028 1.00 58.50 84 ASP A CA 1
ATOM 668 C C . ASP A 1 84 ? 23.610 -21.386 -5.542 1.00 58.50 84 ASP A C 1
ATOM 670 O O . ASP A 1 84 ? 23.444 -22.352 -6.292 1.00 58.50 84 ASP A O 1
ATOM 674 N N . GLU A 1 85 ? 23.093 -21.388 -4.310 1.00 55.34 85 GLU A N 1
ATOM 675 C CA . GLU A 1 85 ? 22.437 -22.563 -3.713 1.00 55.34 85 GLU A CA 1
ATOM 676 C C . GLU A 1 85 ? 21.038 -22.816 -4.290 1.00 55.34 85 GLU A C 1
ATOM 678 O O . GLU A 1 85 ? 20.619 -23.968 -4.449 1.00 55.34 85 GLU A O 1
ATOM 683 N N . ILE A 1 86 ? 20.329 -21.754 -4.682 1.00 56.91 86 ILE A N 1
ATOM 684 C CA . ILE A 1 86 ? 19.006 -21.859 -5.315 1.00 56.91 86 ILE A CA 1
ATOM 685 C C . ILE A 1 86 ? 19.126 -22.511 -6.700 1.00 56.91 86 ILE A C 1
ATOM 687 O O . ILE A 1 86 ? 18.280 -23.329 -7.074 1.00 56.91 86 ILE A O 1
ATOM 691 N N . SER A 1 87 ? 20.205 -22.224 -7.437 1.00 56.97 87 SER A N 1
ATOM 692 C CA . SER A 1 87 ? 20.488 -22.851 -8.735 1.00 56.97 87 SER A CA 1
ATOM 693 C C . SER A 1 87 ? 20.686 -24.367 -8.610 1.00 56.97 87 SER A C 1
ATOM 695 O O . SER A 1 87 ? 20.160 -25.137 -9.424 1.00 56.97 87 SER A O 1
ATOM 697 N N . ILE A 1 88 ? 21.364 -24.812 -7.545 1.00 56.78 88 ILE A N 1
ATOM 698 C CA . ILE A 1 88 ? 21.602 -26.233 -7.262 1.00 56.78 88 ILE A CA 1
ATOM 699 C C . ILE A 1 88 ? 20.300 -26.924 -6.841 1.00 56.78 88 ILE A C 1
ATOM 701 O O . ILE A 1 88 ? 19.964 -27.973 -7.392 1.00 56.78 88 ILE A O 1
ATOM 705 N N . ALA A 1 89 ? 19.524 -26.334 -5.928 1.00 56.66 89 ALA A N 1
ATOM 706 C CA . ALA A 1 89 ? 18.253 -26.908 -5.476 1.00 56.66 89 ALA A CA 1
ATOM 707 C C . ALA A 1 89 ? 17.229 -27.047 -6.621 1.00 56.66 89 ALA A C 1
ATOM 709 O O . ALA A 1 89 ? 16.512 -28.052 -6.709 1.00 56.66 89 ALA A O 1
ATOM 710 N N . ARG A 1 90 ? 17.206 -26.077 -7.546 1.00 56.81 90 ARG A N 1
ATOM 711 C CA . ARG A 1 90 ? 16.372 -26.107 -8.755 1.00 56.81 90 ARG A CA 1
ATOM 712 C C . ARG A 1 90 ? 16.810 -27.208 -9.725 1.00 56.81 90 ARG A C 1
ATOM 714 O O . ARG A 1 90 ? 15.989 -28.039 -10.104 1.00 56.81 90 ARG A O 1
ATOM 721 N N . HIS A 1 91 ? 18.107 -27.307 -10.026 1.00 57.41 91 HIS A N 1
ATOM 722 C CA . HIS A 1 91 ? 18.647 -28.366 -10.891 1.00 57.41 91 HIS A CA 1
ATOM 723 C C . HIS A 1 91 ? 18.506 -29.775 -10.298 1.00 57.41 91 HIS A C 1
ATOM 725 O O . HIS A 1 91 ? 18.337 -30.747 -11.034 1.00 57.41 91 HIS A O 1
ATOM 731 N N . VAL A 1 92 ? 18.581 -29.932 -8.974 1.00 58.59 92 VAL A N 1
ATOM 732 C CA . VAL A 1 92 ? 18.383 -31.232 -8.312 1.00 58.59 92 VAL A CA 1
ATOM 733 C C . VAL A 1 92 ? 16.913 -31.654 -8.370 1.00 58.59 92 VAL A C 1
ATOM 735 O O . VAL A 1 92 ? 16.627 -32.819 -8.647 1.00 58.59 92 VAL A O 1
ATOM 738 N N . SER A 1 93 ? 15.983 -30.710 -8.207 1.00 56.25 93 SER A N 1
ATOM 739 C CA . SER A 1 93 ? 14.543 -30.975 -8.322 1.00 56.25 93 SER A CA 1
ATOM 740 C C . SER A 1 93 ? 14.142 -31.346 -9.757 1.00 56.25 93 SER A C 1
ATOM 742 O O . SER A 1 93 ? 13.421 -32.320 -9.968 1.00 56.25 93 SER A O 1
ATOM 744 N N . GLU A 1 94 ? 14.683 -30.648 -10.759 1.00 56.53 94 GLU A N 1
ATOM 745 C CA . GLU A 1 94 ? 14.443 -30.939 -12.181 1.00 56.53 94 GLU A CA 1
ATOM 746 C C . GLU A 1 94 ? 15.075 -32.265 -12.642 1.00 56.53 94 GLU A C 1
ATOM 748 O O . GLU A 1 94 ? 14.509 -32.962 -13.488 1.00 56.53 94 GLU A O 1
ATOM 753 N N . ARG A 1 95 ? 16.225 -32.660 -12.074 1.00 54.41 95 ARG A N 1
ATOM 754 C CA . ARG A 1 95 ? 16.847 -33.965 -12.363 1.00 54.41 95 ARG A CA 1
ATOM 755 C C . ARG A 1 95 ? 16.100 -35.138 -11.731 1.00 54.41 95 ARG A C 1
ATOM 757 O O . ARG A 1 95 ? 16.039 -36.196 -12.351 1.00 54.41 95 ARG A O 1
ATOM 764 N N . ASN A 1 96 ? 15.511 -34.963 -10.550 1.00 52.03 96 ASN A N 1
ATOM 765 C CA . ASN A 1 96 ? 14.731 -36.019 -9.900 1.00 52.03 96 ASN A CA 1
ATOM 766 C C . ASN A 1 96 ? 13.363 -36.236 -10.568 1.00 52.03 96 ASN A C 1
ATOM 768 O O . ASN A 1 96 ? 12.913 -37.373 -10.653 1.00 52.03 96 ASN A O 1
ATOM 772 N N . ALA A 1 97 ? 12.744 -35.189 -11.127 1.00 54.28 97 ALA A N 1
ATOM 773 C CA . ALA A 1 97 ? 11.475 -35.303 -11.854 1.00 54.28 97 ALA A CA 1
ATOM 774 C C . ALA A 1 97 ? 11.584 -36.043 -13.205 1.00 54.28 97 ALA A C 1
ATOM 776 O O . ALA A 1 97 ? 10.590 -36.563 -13.694 1.00 54.28 97 ALA A O 1
ATOM 777 N N . LYS A 1 98 ? 12.779 -36.106 -13.811 1.00 55.56 98 LYS A N 1
ATOM 778 C CA . LYS A 1 98 ? 13.034 -36.827 -15.078 1.00 55.56 98 LYS A CA 1
ATOM 779 C C . LYS A 1 98 ? 13.467 -38.284 -14.890 1.00 55.56 98 LYS A C 1
ATOM 781 O O . LYS A 1 98 ? 13.700 -38.977 -15.876 1.00 55.56 98 LYS A O 1
ATOM 786 N N . ARG A 1 99 ? 13.656 -38.726 -13.644 1.00 52.84 99 ARG A N 1
ATOM 787 C CA . ARG A 1 99 ? 14.182 -40.057 -13.306 1.00 52.84 99 ARG A CA 1
ATOM 788 C C . ARG A 1 99 ? 13.112 -41.001 -12.744 1.00 52.84 99 ARG A C 1
ATOM 790 O O . ARG A 1 99 ? 13.471 -42.075 -12.270 1.00 52.84 99 ARG A O 1
ATOM 797 N N . ASN A 1 100 ? 11.844 -40.593 -12.801 1.00 44.38 100 ASN A N 1
ATOM 798 C CA . ASN A 1 100 ? 10.679 -41.405 -12.462 1.00 44.38 100 ASN A CA 1
ATOM 799 C C . ASN A 1 100 ? 9.845 -41.668 -13.715 1.00 44.38 100 ASN A C 1
ATOM 801 O O . ASN A 1 100 ? 9.604 -40.682 -14.448 1.00 44.38 100 ASN A O 1
#

Secondary structure (DSSP, 8-state):
----HHHHHHHHHHHTT-SSHHHHHHHTT--HHHHHHHHTTSSPPPHHHHHHHHHHTT-STHHHHHHHHHHHHHHHHHHHH-HHHHHHHHHHHHHHHT--

Foldseek 3Di:
DDDDPVVLLVVLCVVVVPPDVCVVCVVLVHHPVVSVCCVVVNDPDDLSSLLSSCVSVVHPVVVVSVVVVVVVVVVVVCCVVCVPVVVVVVVVVVVVVVVD

Mean predicted aligned error: 12.47 Å

Sequence (100 aa):
MRRDWFELFDELKAVHGFRSDAQVAESLGVTRSQISAWRNGKSELGTVTKLQILHALGRDDLQSALESLLADENRSEREARHPDEISIARHVSERNAKRN

Nearest PDB structures (foldseek):
  1adr-assembly1_A  TM=6.448E-01  e=1.100E-01  Lederbergvirus P22
  6f8s-assembly1_C  TM=5.337E-01  e=2.744E-01  Pseudomonas putida
  5d4z-assembly6_Y  TM=6.774E-01  e=7.271E-01  Salmonella phage SPC32H
  6f8h-assembly2_C-3  TM=5.390E-01  e=5.045E-01  Pseudomonas putida
  6jpi-assembly1_C  TM=5.406E-01  e=6.057E-01  Pseudomonas aeruginosa PAO1

Solvent-accessible surface area (backbone atoms only — not comparable to full-atom values): 5932 Å² total; per-residue (Å²): 132,88,79,61,66,67,59,54,51,54,47,46,29,59,78,72,67,44,90,45,70,56,53,50,19,56,76,66,75,47,55,52,65,57,53,50,34,29,77,69,70,74,43,77,81,53,66,69,56,55,51,50,52,41,56,73,63,71,49,89,57,56,64,65,50,50,55,54,44,61,52,47,54,55,45,55,52,44,50,71,74,41,62,68,57,55,57,51,57,49,53,51,53,58,54,56,66,72,73,109